Protein AF-A0A813GJ99-F1 (afdb_monomer_lite)

pLDDT: mean 70.94, std 11.27, range [37.5, 83.81]

Sequence (96 aa):
MALDQLLEMSQARISADTIVCNAAISACARGGQWAMAVQLLGRMADSKVSKDTISYNSAITACEKSWQWAAALDLVEGMAAAKVKIAKNTKNNIAV

Structure (mmCIF, N/CA/C/O backbone):
data_AF-A0A813GJ99-F1
#
_entry.id   AF-A0A813GJ99-F1
#
loop_
_atom_site.group_PDB
_atom_site.id
_atom_site.type_symbol
_atom_site.label_atom_id
_atom_site.label_alt_id
_atom_site.label_comp_id
_atom_site.label_asym_id
_atom_site.label_entity_id
_atom_site.label_seq_id
_atom_site.pdbx_PDB_ins_code
_atom_site.Cartn_x
_atom_site.Cartn_y
_atom_site.Cartn_z
_atom_s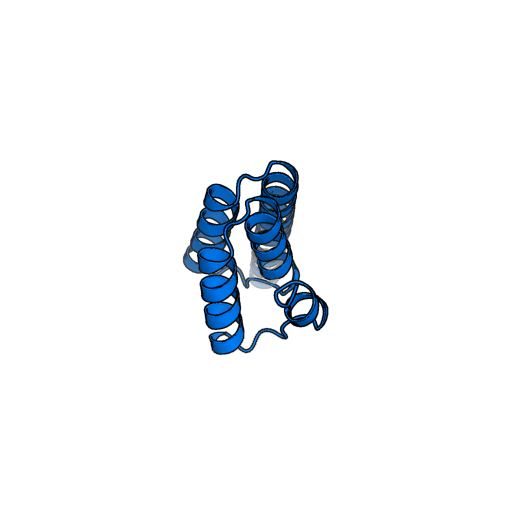ite.occupancy
_atom_site.B_iso_or_equiv
_atom_site.auth_seq_id
_atom_site.auth_comp_id
_atom_site.auth_asym_id
_atom_site.auth_atom_id
_atom_site.pdbx_PDB_model_num
ATOM 1 N N . MET A 1 1 ? 15.368 -21.568 -23.387 1.00 52.94 1 MET A N 1
ATOM 2 C CA . MET A 1 1 ? 15.775 -20.182 -23.707 1.00 52.94 1 MET A CA 1
ATOM 3 C C . MET A 1 1 ? 14.603 -19.239 -24.025 1.00 52.94 1 MET A C 1
ATOM 5 O O . MET A 1 1 ? 14.808 -18.049 -23.911 1.00 52.94 1 MET A O 1
ATOM 9 N N . ALA A 1 2 ? 13.376 -19.704 -24.331 1.00 60.62 2 ALA A N 1
ATOM 10 C CA . ALA A 1 2 ? 12.214 -18.808 -24.534 1.00 60.62 2 ALA A CA 1
ATOM 11 C C . ALA A 1 2 ? 11.339 -18.574 -23.276 1.00 60.62 2 ALA A C 1
ATOM 13 O O . ALA A 1 2 ? 10.744 -17.513 -23.122 1.00 60.62 2 ALA A O 1
ATOM 14 N N . LEU A 1 3 ? 11.268 -19.555 -22.364 1.00 61.94 3 LEU A N 1
ATOM 15 C CA . LEU A 1 3 ? 10.472 -19.464 -21.126 1.00 61.94 3 LEU A CA 1
ATOM 16 C C . LEU A 1 3 ? 11.051 -18.469 -20.109 1.00 61.94 3 LEU A C 1
ATOM 18 O O . LEU A 1 3 ? 10.297 -17.764 -19.451 1.00 61.94 3 LEU A O 1
ATOM 22 N N . ASP A 1 4 ? 12.378 -18.387 -20.029 1.00 64.38 4 ASP A N 1
ATOM 23 C CA . ASP A 1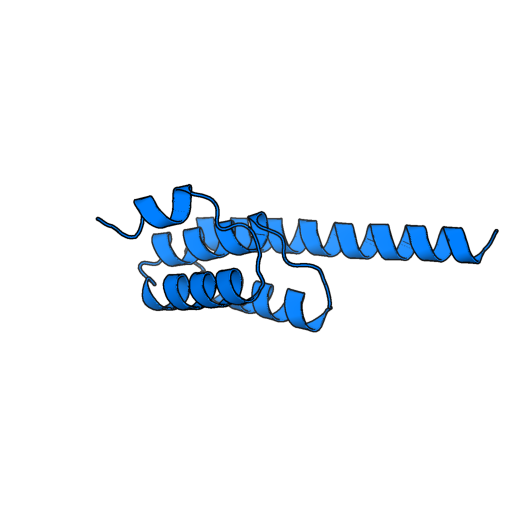 4 ? 13.094 -17.490 -19.112 1.00 64.38 4 ASP A CA 1
ATOM 24 C C . ASP A 1 4 ? 12.866 -16.009 -19.472 1.00 64.38 4 ASP A C 1
ATOM 26 O O . ASP A 1 4 ? 12.561 -15.178 -18.624 1.00 64.38 4 ASP A O 1
ATOM 30 N N . GLN A 1 5 ? 12.845 -15.711 -20.772 1.00 66.00 5 GLN A N 1
ATOM 31 C CA . GLN A 1 5 ? 12.618 -14.365 -21.296 1.00 66.00 5 GLN A CA 1
ATOM 32 C C . GLN A 1 5 ? 11.161 -13.893 -21.116 1.00 66.00 5 GLN A C 1
ATOM 34 O O . GLN A 1 5 ? 10.901 -12.710 -20.888 1.00 66.00 5 GLN A O 1
ATOM 39 N N . LEU A 1 6 ? 10.194 -14.817 -21.183 1.00 61.03 6 LEU A N 1
ATOM 40 C CA . LEU A 1 6 ? 8.791 -14.546 -20.844 1.00 61.03 6 LEU A CA 1
ATOM 41 C C . LEU A 1 6 ? 8.617 -14.269 -19.346 1.00 61.03 6 LEU A C 1
ATOM 43 O O . LEU A 1 6 ? 7.851 -13.376 -18.974 1.00 61.03 6 LEU A O 1
ATOM 47 N N . LEU A 1 7 ? 9.351 -14.998 -18.502 1.00 68.75 7 LEU A N 1
ATOM 48 C CA . LEU A 1 7 ? 9.373 -14.771 -17.061 1.00 68.75 7 LEU A CA 1
ATOM 49 C C . LEU A 1 7 ? 9.964 -13.394 -16.732 1.00 68.75 7 LEU A C 1
ATOM 51 O O . LEU A 1 7 ? 9.315 -12.642 -16.011 1.00 68.75 7 LEU A O 1
ATOM 55 N N . GLU A 1 8 ? 11.081 -12.989 -17.341 1.00 69.19 8 GLU A N 1
ATOM 56 C CA . GLU A 1 8 ? 11.643 -11.637 -17.169 1.00 69.19 8 GLU A CA 1
ATOM 57 C C . GLU A 1 8 ? 10.687 -10.522 -17.611 1.00 69.19 8 GLU A C 1
ATOM 59 O O . GLU A 1 8 ? 10.472 -9.563 -16.870 1.00 69.19 8 GLU A O 1
ATOM 64 N N . MET A 1 9 ? 10.059 -10.654 -18.785 1.00 62.34 9 MET A N 1
ATOM 65 C CA . MET A 1 9 ? 9.089 -9.670 -19.285 1.00 62.34 9 MET A CA 1
ATOM 66 C C . MET A 1 9 ? 7.891 -9.541 -18.342 1.00 62.34 9 MET A C 1
ATOM 68 O O . MET A 1 9 ? 7.432 -8.432 -18.067 1.00 62.34 9 MET A O 1
ATOM 72 N N . SER A 1 10 ? 7.396 -10.666 -17.818 1.00 65.12 10 SER A N 1
ATOM 73 C CA . SER A 1 10 ? 6.295 -10.671 -16.855 1.00 65.12 10 SER A CA 1
ATOM 74 C C . SER A 1 10 ? 6.701 -10.052 -15.513 1.00 65.12 10 SER A C 1
ATOM 76 O O . SER A 1 10 ? 5.973 -9.210 -14.992 1.00 65.12 10 SER A O 1
ATOM 78 N N . GLN A 1 11 ? 7.899 -10.358 -15.007 1.00 61.91 11 GLN A N 1
ATOM 79 C CA . GLN A 1 11 ? 8.448 -9.807 -13.767 1.00 61.91 11 GLN A CA 1
ATOM 80 C C . GLN A 1 11 ? 8.677 -8.290 -13.867 1.00 61.91 11 GLN A C 1
ATOM 82 O O . GLN A 1 11 ? 8.372 -7.545 -12.931 1.00 61.91 11 GLN A O 1
ATOM 87 N N . ALA A 1 12 ? 9.181 -7.819 -15.013 1.00 64.94 12 ALA A N 1
ATOM 88 C CA . ALA A 1 12 ? 9.378 -6.403 -15.303 1.00 64.94 12 ALA A CA 1
ATOM 89 C C . ALA A 1 12 ? 8.042 -5.654 -15.399 1.00 64.94 12 ALA A C 1
ATOM 91 O O . ALA A 1 12 ? 7.920 -4.550 -14.869 1.00 64.94 12 ALA A O 1
ATOM 92 N N . ARG A 1 13 ? 7.015 -6.272 -16.000 1.00 66.38 13 ARG A N 1
ATOM 93 C CA . ARG A 1 13 ? 5.653 -5.716 -16.053 1.00 66.38 13 ARG A CA 1
ATOM 94 C C . ARG A 1 13 ? 5.034 -5.600 -14.664 1.00 66.38 13 ARG A C 1
ATOM 96 O O . ARG A 1 13 ? 4.547 -4.534 -14.315 1.00 66.38 13 ARG A O 1
ATOM 103 N N . ILE A 1 14 ? 5.130 -6.660 -13.859 1.00 63.19 14 ILE A N 1
ATOM 104 C CA . ILE A 1 14 ? 4.627 -6.680 -12.477 1.00 63.19 14 ILE A CA 1
ATOM 105 C C . ILE A 1 14 ? 5.345 -5.618 -11.635 1.00 63.19 14 ILE A C 1
ATOM 107 O O . ILE A 1 14 ? 4.705 -4.892 -10.882 1.00 63.19 14 ILE A O 1
ATOM 111 N N . SER A 1 15 ? 6.665 -5.478 -11.796 1.00 62.81 15 SER A N 1
ATOM 112 C CA . SER A 1 15 ? 7.447 -4.453 -11.091 1.00 62.81 15 SER A CA 1
ATOM 113 C C . SER A 1 15 ? 7.061 -3.034 -11.517 1.00 62.81 15 SER A C 1
ATOM 115 O O . SER A 1 15 ? 6.944 -2.151 -10.669 1.00 62.81 15 SER A O 1
ATOM 117 N N . ALA A 1 16 ? 6.826 -2.809 -12.813 1.00 64.94 16 ALA A N 1
ATOM 118 C CA . ALA A 1 16 ? 6.364 -1.524 -13.326 1.00 64.94 16 ALA A CA 1
ATOM 119 C C . ALA A 1 16 ? 4.963 -1.170 -12.803 1.00 64.94 16 ALA A C 1
ATOM 121 O O . ALA A 1 16 ? 4.751 -0.036 -12.380 1.00 64.94 16 ALA A O 1
ATOM 122 N N . ASP A 1 17 ? 4.040 -2.134 -12.749 1.00 72.12 17 ASP A N 1
ATOM 123 C CA . ASP A 1 17 ? 2.703 -1.943 -12.175 1.00 72.12 17 ASP A CA 1
ATOM 124 C C . ASP A 1 17 ? 2.772 -1.537 -10.695 1.00 72.12 17 ASP A C 1
ATOM 126 O O . ASP A 1 17 ? 2.102 -0.586 -10.285 1.00 72.12 17 ASP A O 1
ATOM 130 N N . THR A 1 18 ? 3.642 -2.174 -9.902 1.00 74.06 18 THR A N 1
ATOM 131 C CA . THR A 1 18 ? 3.862 -1.798 -8.495 1.00 74.06 18 THR A CA 1
ATOM 132 C C . THR A 1 18 ? 4.379 -0.367 -8.364 1.00 74.06 18 THR A C 1
ATOM 134 O O . THR A 1 18 ? 3.870 0.405 -7.552 1.00 74.06 18 THR A O 1
ATOM 137 N N . ILE A 1 19 ? 5.367 0.020 -9.178 1.00 78.69 19 ILE A N 1
ATOM 138 C CA . ILE A 1 19 ? 5.960 1.365 -9.138 1.00 78.69 19 ILE A CA 1
ATOM 139 C C . ILE A 1 19 ? 4.932 2.426 -9.541 1.00 78.69 19 ILE A C 1
ATOM 141 O O . ILE A 1 19 ? 4.808 3.447 -8.863 1.00 78.69 19 ILE A O 1
ATOM 145 N N . VAL A 1 20 ? 4.174 2.188 -10.613 1.00 79.44 20 VAL A N 1
ATOM 146 C CA . VAL A 1 20 ? 3.141 3.115 -11.098 1.00 79.44 20 VAL A CA 1
ATOM 147 C C . VAL A 1 20 ? 2.026 3.261 -10.066 1.00 79.44 20 VAL A C 1
ATOM 149 O O . VAL A 1 20 ? 1.614 4.383 -9.766 1.00 79.44 20 VAL A O 1
ATOM 152 N N . CYS A 1 21 ? 1.584 2.156 -9.460 1.00 79.38 21 CYS A N 1
ATOM 153 C CA . CYS A 1 21 ? 0.585 2.193 -8.399 1.00 79.38 21 CYS A CA 1
ATOM 154 C C . CYS A 1 21 ? 1.104 2.943 -7.164 1.00 79.38 21 CYS A C 1
ATOM 156 O O . CYS A 1 21 ? 0.410 3.817 -6.651 1.00 79.38 21 CYS A O 1
ATOM 158 N N . ASN A 1 22 ? 2.343 2.700 -6.732 1.00 79.62 22 ASN A N 1
ATOM 159 C CA . ASN A 1 22 ? 2.964 3.436 -5.626 1.00 79.62 22 ASN A CA 1
ATOM 160 C C . ASN A 1 22 ? 3.083 4.936 -5.906 1.00 79.62 22 ASN A C 1
ATOM 162 O O . ASN A 1 22 ? 2.824 5.757 -5.019 1.00 79.62 22 ASN A O 1
ATOM 166 N N . ALA A 1 23 ? 3.461 5.306 -7.129 1.00 83.81 23 ALA A N 1
ATOM 167 C CA . ALA A 1 23 ? 3.546 6.698 -7.547 1.00 83.81 23 ALA A CA 1
ATOM 168 C C . ALA A 1 23 ? 2.166 7.369 -7.528 1.00 83.81 23 ALA A C 1
ATOM 170 O O . ALA A 1 23 ? 2.021 8.457 -6.969 1.00 83.81 23 ALA A O 1
ATOM 171 N N . ALA A 1 24 ? 1.144 6.698 -8.061 1.00 83.69 24 ALA A N 1
ATOM 172 C CA . ALA A 1 24 ? -0.229 7.185 -8.063 1.00 83.69 24 ALA A CA 1
ATOM 173 C C . ALA A 1 24 ? -0.800 7.310 -6.640 1.00 83.69 24 ALA A C 1
ATOM 175 O O . ALA A 1 24 ? -1.320 8.366 -6.293 1.00 83.69 24 ALA A O 1
ATOM 176 N N . ILE A 1 25 ? -0.613 6.309 -5.772 1.00 81.31 25 ILE A N 1
ATOM 177 C CA . ILE A 1 25 ? -1.019 6.369 -4.356 1.00 81.31 25 ILE A CA 1
ATOM 178 C C . ILE A 1 25 ? -0.319 7.539 -3.649 1.00 81.31 25 ILE A C 1
ATOM 180 O O . ILE A 1 25 ? -0.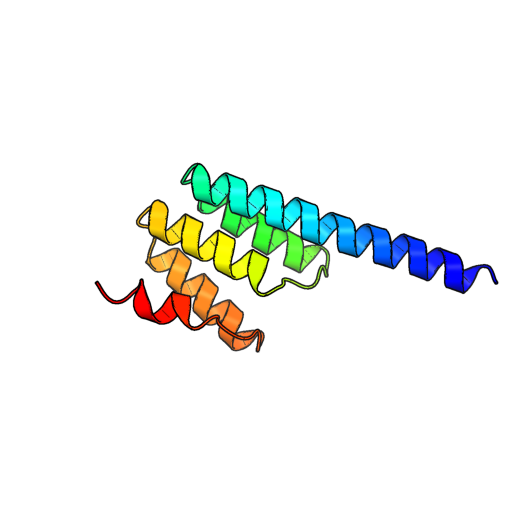955 8.291 -2.911 1.00 81.31 25 ILE A O 1
ATOM 184 N N . SER A 1 26 ? 0.976 7.744 -3.899 1.00 79.75 26 SER A N 1
ATOM 185 C CA . SER A 1 26 ? 1.735 8.858 -3.313 1.00 79.75 26 SER A CA 1
ATOM 186 C C . SER A 1 26 ? 1.263 10.225 -3.824 1.00 79.75 26 SER A C 1
ATOM 188 O O . SER A 1 26 ? 1.236 11.195 -3.064 1.00 79.75 26 SER A O 1
ATOM 190 N N . ALA A 1 27 ? 0.857 10.319 -5.092 1.00 82.94 27 ALA A N 1
ATOM 191 C CA . ALA A 1 27 ? 0.244 11.520 -5.650 1.00 82.94 27 ALA A CA 1
ATOM 192 C C . ALA A 1 27 ? -1.135 11.788 -5.022 1.00 82.94 27 ALA A C 1
ATOM 194 O O . ALA A 1 27 ? -1.393 12.907 -4.575 1.00 82.94 27 ALA A O 1
ATOM 195 N N . CYS A 1 28 ? -1.973 10.756 -4.881 1.00 81.88 28 CYS A N 1
ATOM 196 C CA . CYS A 1 28 ? -3.251 10.830 -4.172 1.00 81.88 28 CYS A CA 1
ATOM 197 C C . CYS A 1 28 ? -3.064 11.268 -2.712 1.00 81.88 28 CYS A C 1
ATOM 199 O O . CYS A 1 28 ? -3.839 12.085 -2.218 1.00 81.88 28 CYS A O 1
ATOM 201 N N . ALA A 1 29 ? -2.000 10.809 -2.045 1.00 77.00 29 ALA A N 1
ATOM 202 C CA . ALA A 1 29 ? -1.665 11.223 -0.685 1.00 77.00 29 ALA A CA 1
ATOM 203 C C . ALA A 1 29 ? -1.343 12.712 -0.571 1.00 77.00 29 ALA A C 1
ATOM 205 O O . ALA A 1 29 ? -1.748 13.376 0.381 1.00 77.00 29 ALA A O 1
ATOM 206 N N . ARG A 1 30 ? -0.634 13.263 -1.558 1.00 77.69 30 ARG A N 1
ATOM 207 C CA . ARG A 1 30 ? -0.346 14.702 -1.612 1.00 77.69 30 ARG A CA 1
ATOM 208 C C . ARG A 1 30 ? -1.587 15.526 -1.939 1.00 77.69 30 ARG A C 1
ATOM 210 O O . ARG A 1 30 ? -1.714 16.623 -1.410 1.00 77.69 30 ARG A O 1
ATOM 217 N N . GLY A 1 31 ? -2.484 14.994 -2.767 1.00 79.31 31 GLY A N 1
ATOM 218 C CA . GLY A 1 31 ? -3.733 15.648 -3.161 1.00 79.31 31 GLY A CA 1
ATOM 219 C C . GLY A 1 31 ? -4.900 15.470 -2.186 1.00 79.31 31 GLY A C 1
ATOM 220 O O . GLY A 1 31 ? -5.992 15.938 -2.487 1.00 79.31 31 GLY A O 1
ATOM 221 N N . GLY A 1 32 ? -4.717 14.766 -1.061 1.00 75.94 32 GLY A N 1
ATOM 222 C CA . GLY A 1 32 ? -5.809 14.464 -0.127 1.00 75.94 32 GLY A CA 1
ATOM 223 C C . GLY A 1 32 ? -6.900 13.561 -0.724 1.00 75.94 32 GLY A C 1
ATOM 224 O O . GLY A 1 32 ? -8.035 13.550 -0.247 1.00 75.94 32 GLY A O 1
ATOM 225 N N . GLN A 1 33 ? -6.575 12.800 -1.771 1.00 83.06 33 GLN A N 1
ATOM 226 C CA . GLN A 1 33 ? -7.490 11.888 -2.458 1.00 83.06 33 GLN A CA 1
ATOM 227 C C . GLN A 1 33 ? -7.368 10.461 -1.910 1.00 83.06 33 GLN A C 1
ATOM 229 O O . GLN A 1 33 ? -7.071 9.511 -2.636 1.00 83.06 33 GLN A O 1
ATOM 234 N N . TRP A 1 34 ? -7.603 10.305 -0.607 1.00 81.94 34 TRP A N 1
ATOM 235 C CA . TRP A 1 34 ? -7.525 9.021 0.099 1.00 81.94 34 TRP A CA 1
ATOM 236 C C . TRP A 1 34 ? -8.386 7.915 -0.542 1.00 81.94 34 TRP A C 1
ATOM 238 O O . TRP A 1 34 ? -7.935 6.779 -0.657 1.00 81.94 34 TRP A O 1
ATOM 248 N N . ALA A 1 35 ? -9.585 8.242 -1.038 1.00 82.44 35 ALA A N 1
ATOM 249 C CA . ALA A 1 35 ? -10.490 7.266 -1.648 1.00 82.44 35 ALA A CA 1
ATOM 250 C C . ALA A 1 35 ? -9.873 6.612 -2.895 1.00 82.44 35 ALA A C 1
ATOM 252 O O . ALA A 1 35 ? -9.972 5.401 -3.087 1.00 82.44 35 ALA A O 1
ATOM 253 N N . MET A 1 36 ? -9.174 7.404 -3.713 1.00 83.06 36 MET A N 1
ATOM 254 C CA . MET A 1 36 ? -8.495 6.912 -4.910 1.00 83.06 36 MET A CA 1
ATOM 255 C C . MET A 1 36 ? -7.261 6.074 -4.545 1.00 83.06 36 MET A C 1
ATOM 257 O O . MET A 1 36 ? -7.012 5.050 -5.177 1.00 83.06 36 MET A O 1
ATOM 261 N N . ALA A 1 37 ? -6.544 6.445 -3.478 1.00 83.44 37 ALA A N 1
ATOM 262 C CA . ALA A 1 37 ? -5.435 5.659 -2.935 1.00 83.44 37 ALA A CA 1
ATOM 263 C C . ALA A 1 37 ? -5.885 4.267 -2.443 1.00 83.44 37 ALA A C 1
ATOM 265 O O . ALA A 1 37 ? -5.255 3.263 -2.781 1.00 83.44 37 ALA A O 1
ATOM 266 N N . VAL A 1 38 ? -6.997 4.189 -1.701 1.00 80.62 38 VAL A N 1
ATOM 267 C CA . VAL A 1 38 ? -7.589 2.920 -1.231 1.00 80.62 38 VAL A CA 1
ATOM 268 C C . VAL A 1 38 ? -8.053 2.065 -2.409 1.00 80.62 38 VAL A C 1
ATOM 270 O O . VAL A 1 38 ? -7.786 0.864 -2.457 1.00 80.62 38 VAL A O 1
ATOM 273 N N . GLN A 1 39 ? -8.705 2.682 -3.395 1.00 83.81 39 GLN A N 1
ATOM 274 C CA . GLN A 1 39 ? -9.189 1.976 -4.577 1.00 83.81 39 GLN A CA 1
ATOM 275 C C . GLN A 1 39 ? -8.031 1.408 -5.416 1.00 83.81 39 GLN A C 1
ATOM 277 O O . GLN A 1 39 ? -8.116 0.273 -5.891 1.00 83.81 39 GLN A O 1
ATOM 282 N N . LEU A 1 40 ? -6.919 2.144 -5.544 1.00 82.00 40 LEU A N 1
ATOM 283 C CA . LEU A 1 40 ? -5.702 1.645 -6.190 1.00 82.00 40 LEU A CA 1
ATOM 284 C C . LEU A 1 40 ? -5.102 0.448 -5.446 1.00 82.00 40 LEU A C 1
ATOM 286 O O . LEU A 1 40 ? -4.748 -0.546 -6.077 1.00 82.00 40 LEU A O 1
ATOM 290 N N . LEU A 1 41 ? -5.041 0.509 -4.115 1.00 78.44 41 LEU A N 1
ATOM 291 C CA . LEU A 1 41 ? -4.623 -0.619 -3.279 1.00 78.44 41 LEU A CA 1
ATOM 292 C C . LEU A 1 41 ? -5.511 -1.850 -3.496 1.00 78.44 41 LEU A C 1
ATOM 294 O O . LEU A 1 41 ? -5.004 -2.969 -3.586 1.00 78.44 41 LEU A O 1
ATOM 298 N N . GLY A 1 42 ? -6.823 -1.653 -3.625 1.00 78.44 42 GLY A N 1
ATOM 299 C CA . GLY A 1 42 ? -7.765 -2.710 -3.993 1.00 78.44 42 GLY A CA 1
ATOM 300 C C . GLY A 1 42 ? -7.426 -3.343 -5.345 1.00 78.44 42 GLY A C 1
ATOM 301 O O . GLY A 1 42 ? -7.321 -4.565 -5.438 1.00 78.44 42 GLY A O 1
ATOM 302 N N . ARG A 1 43 ? -7.151 -2.525 -6.371 1.00 79.44 43 ARG A N 1
ATOM 303 C CA . ARG A 1 43 ? -6.758 -3.017 -7.707 1.00 79.44 43 ARG A CA 1
ATOM 304 C C . ARG A 1 43 ? -5.427 -3.768 -7.703 1.00 79.44 43 ARG A C 1
ATOM 306 O O . ARG A 1 43 ? -5.306 -4.757 -8.415 1.00 79.44 43 ARG A O 1
ATOM 313 N N . MET A 1 44 ? -4.453 -3.366 -6.883 1.00 75.69 44 MET A N 1
ATOM 314 C CA . MET A 1 44 ? -3.206 -4.132 -6.732 1.00 75.69 44 MET A CA 1
ATOM 315 C C . MET A 1 44 ? -3.468 -5.543 -6.187 1.00 75.69 44 MET A C 1
ATOM 317 O O . MET A 1 44 ? -2.816 -6.494 -6.611 1.00 75.69 44 MET A O 1
ATOM 321 N N . ALA A 1 45 ? -4.449 -5.690 -5.287 1.00 70.88 45 ALA A N 1
ATOM 322 C CA . ALA A 1 45 ? -4.872 -6.994 -4.773 1.00 70.88 45 ALA A CA 1
ATOM 323 C C . ALA A 1 45 ? -5.454 -7.885 -5.881 1.00 70.88 45 ALA A C 1
ATOM 325 O O . ALA A 1 45 ? -5.099 -9.058 -5.978 1.00 70.88 45 ALA A O 1
ATOM 326 N N . ASP A 1 46 ? -6.327 -7.306 -6.707 1.00 72.19 46 ASP A N 1
ATOM 327 C CA . ASP A 1 46 ? -7.027 -7.994 -7.795 1.00 72.19 46 ASP A CA 1
ATOM 328 C C . ASP A 1 46 ? -6.058 -8.454 -8.896 1.00 72.19 46 ASP A C 1
ATOM 330 O O . ASP A 1 46 ? -6.084 -9.604 -9.331 1.00 72.19 46 ASP A O 1
ATOM 334 N N . SER A 1 47 ? -5.088 -7.602 -9.241 1.00 69.19 47 SER A N 1
ATOM 335 C CA . SER A 1 47 ? -4.041 -7.910 -10.221 1.00 69.19 47 SER A CA 1
ATOM 336 C C . SER A 1 47 ? -2.966 -8.888 -9.716 1.00 69.19 47 SER A C 1
ATOM 338 O O . SER A 1 47 ? -1.974 -9.102 -10.411 1.00 69.19 47 SER A O 1
ATOM 340 N N . LYS A 1 48 ? -3.112 -9.472 -8.513 1.00 65.31 48 LYS A N 1
ATOM 341 C CA . LYS A 1 48 ? -2.088 -10.298 -7.832 1.00 65.31 48 LYS A CA 1
ATOM 342 C C . LY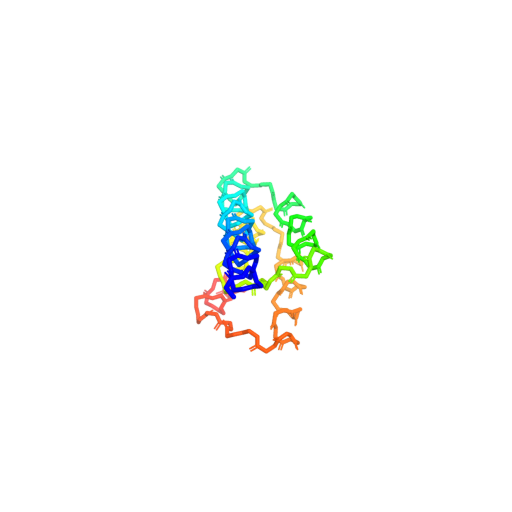S A 1 48 ? -0.717 -9.615 -7.728 1.00 65.31 48 LYS A C 1
ATOM 344 O O . LYS A 1 48 ? 0.312 -10.281 -7.604 1.00 65.31 48 LYS A O 1
ATOM 349 N N . VAL A 1 49 ? -0.695 -8.286 -7.767 1.00 67.44 49 VAL A N 1
ATOM 350 C CA . VAL A 1 49 ? 0.522 -7.502 -7.592 1.00 67.44 49 VAL A CA 1
ATOM 351 C C . VAL A 1 49 ? 0.813 -7.464 -6.100 1.00 67.44 49 VAL A C 1
ATOM 353 O O . VAL A 1 49 ? -0.048 -7.114 -5.290 1.00 67.44 49 VAL A O 1
ATOM 356 N N . SER A 1 50 ? 2.027 -7.859 -5.716 1.00 66.00 50 SER A N 1
ATOM 357 C CA . SER A 1 50 ? 2.415 -7.848 -4.310 1.00 66.00 50 SER A CA 1
ATOM 358 C C . SER A 1 50 ? 2.442 -6.407 -3.820 1.00 66.00 50 SER A C 1
ATOM 360 O O . SER A 1 50 ? 3.342 -5.642 -4.160 1.00 66.00 50 SER A O 1
ATOM 362 N N . LYS A 1 51 ? 1.448 -6.045 -3.009 1.00 69.00 51 LYS A N 1
ATOM 363 C CA . LYS A 1 51 ? 1.449 -4.785 -2.270 1.00 69.00 51 LYS A CA 1
ATOM 364 C C . LYS A 1 51 ? 2.695 -4.757 -1.402 1.00 69.00 51 LYS A C 1
ATOM 366 O O . LYS A 1 51 ? 2.967 -5.712 -0.671 1.00 69.00 51 LYS A O 1
ATOM 371 N N . ASP A 1 52 ? 3.445 -3.675 -1.487 1.00 72.62 52 ASP A N 1
ATOM 372 C CA . ASP A 1 52 ? 4.630 -3.492 -0.672 1.00 72.62 52 ASP A CA 1
ATOM 373 C C . ASP A 1 52 ? 4.321 -2.577 0.522 1.00 72.62 52 ASP A C 1
ATOM 375 O O . ASP A 1 52 ? 3.234 -2.008 0.675 1.00 72.62 52 ASP A O 1
ATOM 379 N N . THR A 1 53 ? 5.294 -2.450 1.419 1.00 72.69 53 THR A N 1
ATOM 380 C CA . THR A 1 53 ? 5.205 -1.536 2.562 1.00 72.69 53 THR A CA 1
ATOM 381 C C . THR A 1 53 ? 5.011 -0.080 2.116 1.00 72.69 53 THR A C 1
ATOM 383 O O . THR A 1 53 ? 4.447 0.712 2.869 1.00 72.69 53 THR A O 1
ATOM 386 N N . ILE A 1 54 ? 5.452 0.286 0.907 1.00 75.44 54 ILE A N 1
ATOM 387 C CA . ILE A 1 54 ? 5.354 1.647 0.374 1.00 75.44 54 ILE A CA 1
ATOM 388 C C . ILE A 1 54 ? 3.907 1.946 -0.041 1.00 75.44 54 ILE A C 1
ATOM 390 O O . ILE A 1 54 ? 3.393 2.988 0.356 1.00 75.44 54 ILE A O 1
ATOM 394 N N . SER A 1 55 ? 3.217 1.029 -0.731 1.00 76.00 55 SER A N 1
ATOM 395 C CA . SER A 1 55 ? 1.816 1.176 -1.155 1.00 76.00 55 SER A CA 1
ATOM 396 C C . SER A 1 55 ? 0.913 1.467 0.039 1.00 76.00 55 SER A C 1
ATOM 398 O O . SER A 1 55 ? 0.133 2.418 0.027 1.00 76.00 55 SER A O 1
ATOM 400 N N . TYR A 1 56 ? 1.056 0.667 1.099 1.00 77.38 56 TYR A N 1
ATOM 401 C CA . TYR A 1 56 ? 0.281 0.834 2.324 1.00 77.38 56 TYR A CA 1
ATOM 402 C C . TYR A 1 56 ? 0.630 2.132 3.048 1.00 77.38 56 TYR A C 1
ATOM 404 O O . TYR A 1 56 ? -0.275 2.893 3.380 1.00 77.38 56 TYR A O 1
ATOM 412 N N . ASN A 1 57 ? 1.919 2.433 3.242 1.00 77.88 57 ASN A N 1
ATOM 413 C CA . ASN A 1 57 ? 2.328 3.671 3.908 1.00 77.88 57 ASN A CA 1
ATOM 414 C C . ASN A 1 57 ? 1.809 4.910 3.172 1.00 77.88 57 ASN A C 1
ATOM 416 O O . ASN A 1 57 ? 1.255 5.802 3.807 1.00 77.88 57 ASN A O 1
ATOM 420 N N . SER A 1 58 ? 1.937 4.957 1.844 1.00 79.69 58 SER A N 1
ATOM 421 C CA . SER A 1 58 ? 1.465 6.097 1.059 1.00 79.69 58 SER A CA 1
ATOM 422 C C . SER A 1 58 ? -0.053 6.268 1.161 1.00 79.69 58 SER A C 1
ATOM 424 O O . SER A 1 58 ? -0.525 7.395 1.294 1.00 79.69 58 SER A O 1
ATOM 426 N N . ALA A 1 59 ? -0.828 5.179 1.165 1.00 80.12 59 ALA A N 1
ATOM 427 C CA . ALA A 1 59 ? -2.278 5.259 1.333 1.00 80.12 59 ALA A CA 1
ATOM 428 C C . ALA A 1 59 ? -2.691 5.668 2.751 1.00 80.12 59 ALA A C 1
ATOM 430 O O . ALA A 1 59 ? -3.633 6.439 2.917 1.00 80.12 59 ALA A O 1
ATOM 431 N N . ILE A 1 60 ? -1.965 5.214 3.772 1.00 78.38 60 ILE A N 1
ATOM 432 C CA . ILE A 1 60 ? -2.213 5.612 5.159 1.00 78.38 60 ILE A CA 1
ATOM 433 C C . ILE A 1 60 ? -1.891 7.097 5.352 1.00 78.38 60 ILE A C 1
ATOM 435 O O . ILE A 1 60 ? -2.707 7.824 5.908 1.00 78.38 60 ILE A O 1
ATOM 439 N N . THR A 1 61 ? -0.772 7.587 4.808 1.00 78.38 61 THR A N 1
ATOM 440 C CA . THR A 1 61 ? -0.457 9.024 4.795 1.00 78.38 61 THR A CA 1
ATOM 441 C C . THR A 1 61 ? -1.508 9.831 4.028 1.00 78.38 61 THR A C 1
ATOM 443 O O . THR A 1 61 ? -1.818 10.955 4.420 1.00 78.38 61 THR A O 1
ATOM 446 N N . ALA A 1 62 ? -2.091 9.279 2.956 1.00 80.75 62 ALA A N 1
ATOM 447 C CA . ALA A 1 62 ? -3.219 9.909 2.270 1.00 80.75 62 ALA A CA 1
ATOM 448 C C . ALA A 1 62 ? -4.429 10.056 3.197 1.00 80.75 62 ALA A C 1
ATOM 450 O O . ALA A 1 62 ? -5.010 11.133 3.283 1.00 80.75 62 ALA A O 1
ATOM 451 N N . CYS A 1 63 ? -4.782 8.981 3.903 1.00 81.06 63 CYS A N 1
ATOM 452 C CA . CYS A 1 63 ? -5.901 8.960 4.835 1.00 81.06 63 CYS A CA 1
ATOM 453 C C . CYS A 1 63 ? -5.679 9.923 6.011 1.00 81.06 63 CYS A C 1
ATOM 455 O O . CYS A 1 63 ? -6.588 10.671 6.352 1.00 81.06 63 CYS A O 1
ATOM 457 N N . GLU A 1 64 ? -4.467 9.976 6.566 1.00 79.06 64 GLU A N 1
ATOM 458 C CA . GLU A 1 64 ? -4.078 10.921 7.622 1.00 79.06 64 GLU A CA 1
ATOM 459 C C . GLU A 1 64 ? -4.256 12.377 7.163 1.00 79.06 64 GLU A C 1
ATOM 461 O O . GLU A 1 64 ? -4.940 13.165 7.813 1.00 79.06 64 GLU A O 1
ATOM 466 N N . LYS A 1 65 ? -3.725 12.722 5.984 1.00 78.25 65 LYS A N 1
ATOM 467 C CA . LYS A 1 65 ? -3.839 14.074 5.412 1.00 78.25 65 LYS A CA 1
ATOM 468 C C . LYS A 1 65 ? -5.273 14.482 5.090 1.00 78.25 65 LYS A C 1
ATOM 470 O O . LYS A 1 65 ? -5.593 15.668 5.115 1.00 78.25 65 LYS A O 1
ATOM 475 N N . SER A 1 66 ? -6.124 13.513 4.776 1.00 79.31 66 SER A N 1
ATOM 476 C CA . SER A 1 66 ? -7.544 13.725 4.506 1.00 79.31 66 SER A CA 1
ATOM 477 C C . SER A 1 66 ? -8.423 13.645 5.756 1.00 79.31 66 SER A C 1
ATOM 479 O O . SER A 1 66 ? -9.644 13.677 5.610 1.00 79.31 66 SER A O 1
ATOM 481 N N . TRP A 1 67 ? -7.842 13.527 6.959 1.00 80.12 67 TRP A N 1
ATOM 482 C CA . TRP A 1 67 ? -8.566 13.346 8.227 1.00 80.12 67 TRP A CA 1
ATOM 483 C C . TRP A 1 67 ? -9.454 12.090 8.270 1.00 80.12 67 TRP A C 1
ATOM 485 O O . TRP A 1 67 ? -10.424 12.010 9.020 1.00 80.12 67 TRP A O 1
ATOM 495 N N . GLN A 1 68 ? -9.112 11.081 7.472 1.00 81.75 68 GLN A N 1
ATOM 496 C CA . GLN A 1 68 ? -9.839 9.820 7.340 1.00 81.75 68 GLN A CA 1
ATOM 497 C C . GLN A 1 68 ? -9.166 8.710 8.141 1.00 81.75 68 GLN A C 1
ATOM 499 O O . GLN A 1 68 ? -8.685 7.710 7.612 1.00 81.75 68 GLN A O 1
ATOM 504 N N . T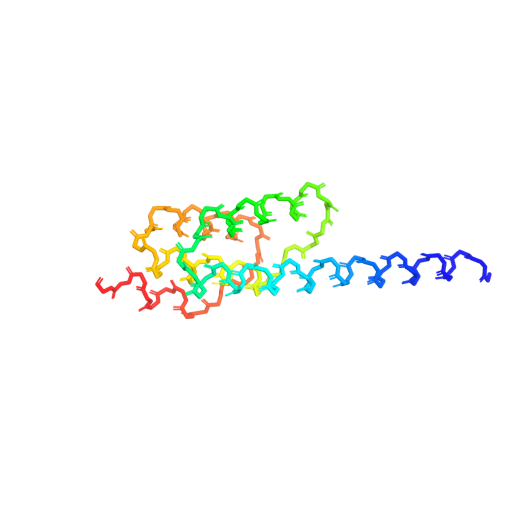RP A 1 69 ? -9.154 8.888 9.458 1.00 76.69 69 TRP A N 1
ATOM 505 C CA . TRP A 1 69 ? -8.538 7.956 10.404 1.00 76.69 69 TRP A CA 1
ATOM 506 C C . TRP A 1 69 ? -9.181 6.566 10.398 1.00 76.69 69 TRP A C 1
ATOM 508 O O . TRP A 1 69 ? -8.479 5.568 10.534 1.00 76.69 69 TRP A O 1
ATOM 518 N N . ALA A 1 70 ? -10.496 6.481 10.174 1.00 80.12 70 ALA A N 1
ATOM 519 C CA . ALA A 1 70 ? -11.200 5.202 10.087 1.00 80.12 70 ALA A CA 1
ATOM 520 C C . ALA A 1 70 ? -10.697 4.349 8.908 1.00 80.12 70 ALA A C 1
ATOM 522 O O . ALA A 1 70 ? -10.412 3.167 9.077 1.00 80.12 70 ALA A O 1
ATOM 523 N N . ALA A 1 71 ? -10.505 4.965 7.735 1.00 78.50 71 ALA A N 1
ATOM 524 C CA . ALA A 1 71 ? -9.944 4.289 6.566 1.00 78.50 71 ALA A CA 1
ATOM 525 C C . ALA A 1 71 ? -8.459 3.933 6.761 1.00 78.50 71 ALA A C 1
ATOM 527 O O . ALA A 1 71 ? -8.010 2.878 6.320 1.00 78.50 71 ALA A O 1
ATOM 528 N N . ALA A 1 72 ? -7.697 4.786 7.456 1.00 77.94 72 ALA A N 1
ATOM 529 C CA . ALA A 1 72 ? -6.309 4.494 7.811 1.00 77.94 72 ALA A CA 1
ATOM 530 C C . ALA A 1 72 ? -6.193 3.256 8.718 1.00 77.94 72 ALA A C 1
ATOM 532 O O . ALA A 1 72 ? -5.317 2.421 8.501 1.00 77.94 72 ALA A O 1
ATOM 533 N N . LEU A 1 73 ? -7.074 3.126 9.714 1.00 78.75 73 LEU A N 1
ATOM 534 C CA . LEU A 1 73 ? -7.095 1.987 10.636 1.00 78.75 73 LEU A CA 1
ATOM 535 C C . LEU A 1 73 ? -7.447 0.678 9.926 1.00 78.75 73 LEU A C 1
ATOM 537 O O . LEU A 1 73 ? -6.729 -0.303 10.103 1.00 78.75 73 LEU A O 1
ATOM 541 N N . ASP A 1 74 ? -8.472 0.690 9.073 1.00 81.62 74 ASP A N 1
ATOM 542 C CA . ASP A 1 74 ? -8.867 -0.474 8.266 1.00 81.62 74 ASP A CA 1
ATOM 543 C C . ASP A 1 74 ? -7.710 -0.959 7.367 1.00 81.62 74 ASP A C 1
ATOM 545 O O . ASP A 1 74 ? -7.376 -2.146 7.320 1.00 81.62 74 ASP A O 1
ATOM 549 N N . LEU A 1 75 ? -6.987 -0.018 6.746 1.00 76.81 75 LEU A N 1
ATOM 550 C CA . LEU A 1 75 ? -5.786 -0.317 5.962 1.00 76.81 75 LEU A CA 1
ATOM 551 C C . LEU A 1 75 ? -4.656 -0.935 6.800 1.00 76.81 75 LEU A C 1
ATOM 553 O O . LEU A 1 75 ? -3.988 -1.863 6.334 1.00 76.81 75 LEU A O 1
ATOM 557 N N . VAL A 1 76 ? -4.417 -0.426 8.013 1.00 75.00 76 VAL A N 1
ATOM 558 C CA . VAL A 1 76 ? -3.393 -0.956 8.931 1.00 75.00 76 VAL A CA 1
ATOM 559 C C . VAL A 1 76 ? -3.756 -2.364 9.398 1.00 75.00 76 VAL A C 1
ATOM 561 O O . VAL A 1 76 ? -2.882 -3.232 9.457 1.00 75.00 76 VAL A O 1
ATOM 564 N N . GLU A 1 77 ? -5.031 -2.614 9.688 1.00 78.38 77 GLU A N 1
ATOM 565 C CA . GLU A 1 77 ? -5.527 -3.928 10.090 1.00 78.38 77 GLU A CA 1
ATOM 566 C C . GLU A 1 77 ? -5.379 -4.947 8.950 1.00 78.38 77 GLU A C 1
ATOM 568 O O . GLU A 1 77 ? -4.812 -6.028 9.142 1.00 78.38 77 GLU A O 1
ATOM 573 N N . GLY A 1 78 ? -5.742 -4.554 7.724 1.00 73.31 78 GLY A N 1
ATOM 574 C CA . GLY A 1 78 ? -5.512 -5.359 6.524 1.00 73.31 78 GLY A CA 1
ATOM 575 C C . GLY A 1 78 ? -4.027 -5.643 6.254 1.00 73.31 78 GLY A C 1
ATOM 576 O O . GLY A 1 78 ? -3.668 -6.739 5.818 1.00 73.31 78 GLY A O 1
ATOM 577 N N . MET A 1 79 ? -3.135 -4.694 6.550 1.00 70.50 79 MET A N 1
ATOM 578 C CA . MET A 1 79 ? -1.683 -4.869 6.410 1.00 70.50 79 MET A CA 1
ATOM 579 C C . MET A 1 79 ? -1.103 -5.826 7.465 1.00 70.50 79 MET A C 1
ATOM 581 O O . MET A 1 79 ? -0.224 -6.637 7.152 1.00 70.50 79 MET A O 1
ATOM 585 N N . ALA A 1 80 ? -1.608 -5.761 8.701 1.00 67.88 80 ALA A N 1
ATOM 586 C CA . ALA A 1 80 ? -1.230 -6.664 9.784 1.00 67.88 80 ALA A CA 1
ATOM 587 C C . ALA A 1 80 ? -1.667 -8.108 9.491 1.00 67.88 80 ALA A C 1
ATOM 589 O O . ALA A 1 80 ? -0.868 -9.035 9.657 1.00 67.88 80 ALA A O 1
ATOM 590 N N . ALA A 1 81 ? -2.884 -8.293 8.969 1.00 66.81 81 ALA A N 1
ATOM 591 C CA . ALA A 1 81 ? -3.372 -9.588 8.496 1.00 66.81 81 ALA A CA 1
ATOM 592 C C . ALA A 1 81 ? -2.516 -10.139 7.340 1.00 66.81 81 ALA A C 1
ATOM 594 O O . ALA A 1 81 ? -2.228 -11.335 7.286 1.00 66.81 81 ALA A O 1
ATOM 595 N N . ALA A 1 82 ? -2.026 -9.260 6.461 1.00 61.91 82 ALA A N 1
ATOM 596 C CA . ALA A 1 82 ? -1.139 -9.616 5.356 1.00 61.91 82 ALA A CA 1
ATOM 597 C C . ALA A 1 82 ? 0.327 -9.898 5.772 1.00 61.91 82 ALA A C 1
ATOM 599 O O . ALA A 1 82 ? 1.161 -10.156 4.905 1.00 61.91 82 ALA A O 1
ATOM 600 N N . LYS A 1 83 ? 0.670 -9.865 7.076 1.00 62.78 83 LYS A N 1
ATOM 601 C CA . LYS A 1 83 ? 2.044 -10.020 7.616 1.00 62.78 83 LYS A CA 1
ATOM 602 C C . LYS A 1 83 ? 3.080 -9.062 7.004 1.00 62.78 83 LYS A C 1
ATOM 604 O O . LYS A 1 83 ? 4.287 -9.303 7.099 1.00 62.78 83 LYS A O 1
ATOM 609 N N . VAL A 1 84 ? 2.647 -7.960 6.398 1.00 63.28 84 VAL A N 1
ATOM 610 C CA . VAL A 1 84 ? 3.565 -6.963 5.846 1.00 63.28 84 VAL A CA 1
ATOM 611 C C . VAL A 1 84 ? 4.083 -6.121 7.011 1.00 63.28 84 VAL A C 1
ATOM 613 O O . VAL A 1 84 ? 3.306 -5.671 7.852 1.00 63.28 84 VAL A O 1
ATOM 616 N N . LYS A 1 85 ? 5.407 -5.929 7.108 1.00 58.16 85 LYS A N 1
ATOM 617 C CA . LYS A 1 85 ? 6.028 -5.138 8.184 1.00 58.16 85 LYS A CA 1
ATOM 618 C C . LYS A 1 85 ? 5.420 -3.733 8.205 1.00 58.16 85 LYS A C 1
ATOM 620 O O . LYS A 1 85 ? 5.754 -2.905 7.359 1.00 58.16 85 LYS A O 1
ATOM 625 N N . ILE A 1 86 ? 4.565 -3.467 9.190 1.00 55.94 86 ILE A N 1
ATOM 626 C CA . ILE A 1 86 ? 4.096 -2.119 9.509 1.00 55.94 86 ILE A CA 1
ATOM 627 C C . ILE A 1 86 ? 5.316 -1.253 9.842 1.00 55.94 86 ILE A C 1
ATOM 629 O O . ILE A 1 86 ? 6.107 -1.574 10.735 1.00 55.94 86 ILE A O 1
ATOM 633 N N . ALA A 1 87 ? 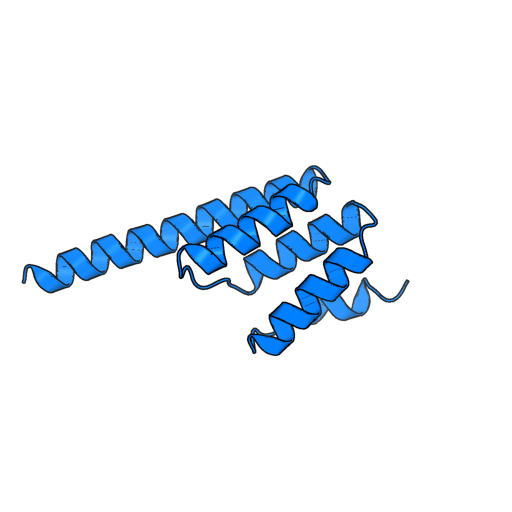5.529 -0.171 9.095 1.00 52.94 87 ALA A N 1
ATOM 634 C CA . ALA A 1 87 ? 6.610 0.751 9.408 1.00 52.94 87 ALA A CA 1
ATOM 635 C C . ALA A 1 87 ? 6.281 1.461 10.732 1.00 52.94 87 ALA A C 1
ATOM 637 O O . ALA A 1 87 ? 5.166 1.943 10.929 1.00 52.94 87 ALA A O 1
ATOM 638 N N . LYS A 1 88 ? 7.262 1.531 11.643 1.00 49.66 88 LYS A N 1
ATOM 639 C CA . LYS A 1 88 ? 7.132 2.102 13.002 1.00 49.66 88 LYS A CA 1
ATOM 640 C C . LYS A 1 88 ? 6.609 3.552 13.027 1.00 49.66 88 LYS A C 1
ATOM 642 O O . LYS A 1 88 ? 6.085 3.976 14.048 1.00 49.66 88 LYS A O 1
ATOM 647 N N . ASN A 1 89 ? 6.704 4.267 11.903 1.00 46.66 89 ASN A N 1
ATOM 648 C CA . ASN A 1 89 ? 6.149 5.606 11.682 1.00 46.66 89 ASN A CA 1
ATOM 649 C C . ASN A 1 89 ? 4.623 5.677 11.926 1.00 46.66 89 ASN A C 1
ATOM 651 O O . ASN A 1 89 ? 4.131 6.617 12.534 1.00 46.66 89 ASN A O 1
ATOM 655 N N . THR A 1 90 ? 3.886 4.634 11.539 1.00 51.25 90 THR A N 1
ATOM 656 C CA . THR A 1 90 ? 2.410 4.623 11.518 1.00 51.25 90 THR A CA 1
ATOM 657 C C . THR A 1 90 ? 1.737 4.454 12.880 1.00 51.25 90 THR A C 1
ATOM 659 O O . THR A 1 90 ? 0.525 4.564 12.990 1.00 51.25 90 THR A O 1
ATOM 662 N N . LYS A 1 91 ? 2.491 4.102 13.928 1.00 47.75 91 LYS A N 1
ATOM 663 C CA . LYS A 1 91 ? 1.947 4.041 15.296 1.00 47.75 91 LYS A CA 1
ATOM 664 C C . LYS A 1 91 ? 2.107 5.362 16.044 1.00 47.75 91 LYS A C 1
ATOM 666 O O . LYS A 1 91 ? 1.447 5.550 17.055 1.00 47.75 91 LYS A O 1
ATOM 671 N N . ASN A 1 92 ? 2.977 6.250 15.561 1.00 44.50 92 ASN A N 1
ATOM 672 C CA . ASN A 1 92 ? 3.316 7.500 16.239 1.00 44.50 92 ASN A CA 1
ATOM 673 C C . ASN A 1 92 ? 2.557 8.716 15.677 1.00 44.50 92 ASN A C 1
ATOM 675 O O . ASN A 1 92 ? 2.622 9.786 16.266 1.00 44.50 92 ASN A O 1
ATOM 679 N N . ASN A 1 93 ? 1.862 8.559 14.546 1.00 43.97 93 ASN A N 1
ATOM 680 C CA . ASN A 1 93 ? 1.027 9.585 13.910 1.00 43.97 93 ASN A CA 1
ATOM 681 C C . ASN A 1 93 ? -0.474 9.426 14.229 1.00 43.97 93 ASN A C 1
ATOM 683 O O . ASN A 1 93 ? -1.183 10.415 14.208 1.00 43.97 93 ASN A O 1
ATOM 687 N N . ILE A 1 94 ? -0.952 8.223 14.578 1.00 46.44 94 ILE A N 1
ATOM 688 C CA . ILE A 1 94 ? -2.334 7.945 15.046 1.00 46.44 94 ILE A CA 1
ATOM 689 C C . ILE A 1 94 ? -2.596 8.293 16.518 1.00 46.44 94 ILE A C 1
ATOM 691 O O . ILE A 1 94 ? -3.719 8.143 16.990 1.00 46.44 94 ILE A O 1
ATOM 695 N N . ALA A 1 95 ? -1.566 8.716 17.250 1.00 40.84 95 ALA A N 1
ATOM 696 C CA . ALA A 1 95 ? -1.648 9.096 18.655 1.00 40.84 95 ALA A CA 1
ATOM 697 C C . ALA A 1 95 ? -1.277 10.577 18.819 1.00 40.84 95 ALA A C 1
ATOM 699 O O . ALA A 1 95 ? -0.248 10.892 19.412 1.00 40.84 95 ALA A O 1
ATOM 700 N N . VAL A 1 96 ? -2.090 11.475 18.258 1.00 37.50 96 VAL A N 1
ATOM 701 C CA . VAL A 1 96 ? -2.138 12.900 18.630 1.00 37.50 96 VAL A CA 1
ATOM 702 C C . VAL A 1 96 ? -3.593 13.331 18.700 1.00 37.50 96 VAL A C 1
ATOM 704 O O . VAL A 1 96 ? -4.326 13.044 17.729 1.00 37.50 96 VAL A O 1
#

Organism: Polarella glacialis (NCBI:txid89957)

Foldseek 3Di:
DVVVVVVVVVVVVLVVLQVVLLVVLLVLLVVLVLVVLVVSVVVCVVVVRDHALSSLVSSLSSCLSNVNVVSSVVSVVVCVVVVHDNDPVSVVSSPD

InterPro domains:
  IPR002885 Pentatricopeptide repeat [PF01535] (20-47)
  IPR002885 Pentatricopeptide repeat [PF01535] (54-79)
  IPR002885 Pentatricopeptide repeat [PS51375] (17-51)
  IPR002885 Pentatricopeptide repeat [TIGR00756] (20-52)
  IPR011990 Tetratricopeptide-like helical domain superfamily [G3DSA:1.25.40.10] (1-94)

Secondary structure (DSSP, 8-state):
--HHHHHHHHHHHHHHHHHHHHHHHHHHHHTT-HHHHHHHHHHHHHTT----HHHHHHHHHHHHHTT-HHHHHHHHHHHHHTT----GGGGTSS--

Radius of gyration: 14.76 Å; chains: 1; bounding box: 27×36×43 Å